Protein AF-A0A2T0ZXS6-F1 (afdb_monomer_lite)

InterPro domains:
  IPR036259 MFS transporter superfamily [G3DSA:1.20.1250.20] (5-132)
  IPR036259 MFS transporter superfamily [SSF103473] (24-134)

Organism: NCBI:txid1629062

pLDDT: mean 88.91, std 12.17, range [46.0, 98.44]

Secondary structure (DSSP, 8-state):
--HHHHHHHHHHHHHHHHHHHHHHHHHHHHHHHHHTT-SSHHHHHHHHHHHHHHHHHHHHHHHHHHHHHHHHTT--HHHHHHHHHHHHHHHHHHHHHHHHHHHHHHHHHHHHHHHHHHHHHHHHHHHHHHHHTTGGGS---

Radius of gyration: 18.36 Å; chains: 1; bounding box: 52×37×51 Å

Sequence (141 aa):
MSEFERAIRMARLVNLALARTDRFGAIIAIIGTTLSFAAPLWIFVIAVTMVVIGFFVVHAAASGAVAKRAHTNAMPVGSASAAYLFSYYLGSSVFGTTAGTAWHAGGWNGVAWMNLALLVVCLSIAILIRIRAREPAQLVP

Foldseek 3Di:
DDPVVVVVVVLVVLVVVLLVQLLVLLVLLLQLLVQCPDPDVVSVVVSVVSNVSSVVSNLVSVLVVQLSVCVVVVHDSVVSSVVVVVVVVVCCVVLVVVLVVLCVVPNSVSNSVSSNVVSVVSNVVSVVVVVVVPPVPPPDD

Structure (mmCIF, N/CA/C/O backbone):
data_AF-A0A2T0ZXS6-F1
#
_entry.id   AF-A0A2T0ZXS6-F1
#
loop_
_atom_site.group_PDB
_atom_site.id
_atom_site.type_symbol
_atom_site.label_atom_id
_atom_site.label_alt_id
_atom_site.label_comp_id
_atom_site.label_asym_id
_atom_site.label_entity_id
_atom_site.label_seq_id
_atom_site.pdbx_PDB_ins_code
_atom_site.Cartn_x
_atom_site.Cartn_y
_atom_site.Cartn_z
_atom_site.occupancy
_atom_site.B_iso_or_equiv
_atom_site.auth_seq_id
_atom_site.auth_comp_id
_atom_site.auth_asym_id
_atom_site.auth_atom_id
_atom_site.pdbx_PDB_model_num
ATOM 1 N N . MET A 1 1 ? 31.628 -14.426 -17.827 1.00 62.97 1 MET A N 1
ATOM 2 C CA . MET A 1 1 ? 30.315 -13.764 -17.692 1.00 62.97 1 MET A CA 1
ATOM 3 C C . MET A 1 1 ? 30.400 -12.426 -18.402 1.00 62.97 1 MET A C 1
ATOM 5 O O . MET A 1 1 ? 31.236 -11.612 -18.014 1.00 62.97 1 MET A O 1
ATOM 9 N N . SER A 1 2 ? 29.644 -12.247 -19.482 1.00 87.94 2 SER A N 1
ATOM 10 C CA . SER A 1 2 ? 29.690 -11.027 -20.301 1.00 87.94 2 SER A CA 1
ATOM 11 C C . SER A 1 2 ? 28.996 -9.857 -19.580 1.00 87.94 2 SER A C 1
ATOM 13 O O . SER A 1 2 ? 28.140 -10.071 -18.719 1.00 87.94 2 SER A O 1
ATOM 15 N N . GLU A 1 3 ? 29.353 -8.607 -19.902 1.00 82.56 3 GLU A N 1
ATOM 16 C CA . GLU A 1 3 ? 28.676 -7.404 -19.363 1.00 82.56 3 GLU A CA 1
ATOM 17 C C . GLU A 1 3 ? 27.150 -7.449 -19.569 1.00 82.56 3 GLU A C 1
ATOM 19 O O . GLU A 1 3 ? 26.370 -7.008 -18.724 1.00 82.56 3 GLU A O 1
ATOM 24 N N . PHE A 1 4 ? 26.716 -8.074 -20.662 1.00 77.06 4 PHE A N 1
ATOM 25 C CA . PHE A 1 4 ? 25.314 -8.282 -21.001 1.00 77.06 4 PHE A CA 1
ATOM 26 C C . PHE A 1 4 ? 24.574 -9.171 -19.981 1.00 77.06 4 PHE A C 1
ATOM 28 O O . PHE A 1 4 ? 23.484 -8.827 -19.519 1.00 77.06 4 PHE A O 1
ATOM 35 N N . GLU A 1 5 ? 25.186 -10.275 -19.544 1.00 79.69 5 GLU A N 1
ATOM 36 C CA . GLU A 1 5 ? 24.616 -11.158 -18.515 1.00 79.69 5 GLU A CA 1
ATOM 37 C C . GLU A 1 5 ? 24.530 -10.462 -17.151 1.00 79.69 5 GLU A C 1
ATOM 39 O O . GLU A 1 5 ? 23.556 -10.648 -16.412 1.00 79.69 5 GLU A O 1
ATOM 44 N N . ARG A 1 6 ? 25.519 -9.613 -16.824 1.00 81.25 6 ARG A N 1
ATOM 45 C CA . ARG A 1 6 ? 25.488 -8.774 -15.616 1.00 81.25 6 ARG A CA 1
ATOM 46 C C . ARG A 1 6 ? 24.307 -7.808 -15.649 1.00 81.25 6 ARG A C 1
ATOM 48 O O . ARG A 1 6 ? 23.567 -7.741 -14.667 1.00 81.25 6 ARG A O 1
ATOM 55 N N . ALA A 1 7 ? 24.091 -7.120 -16.769 1.00 72.62 7 ALA A N 1
ATOM 56 C CA . ALA A 1 7 ? 22.995 -6.167 -16.930 1.00 72.62 7 ALA A CA 1
ATOM 57 C C . ALA A 1 7 ? 21.614 -6.832 -16.768 1.00 72.62 7 ALA A C 1
ATOM 59 O O . ALA A 1 7 ? 20.775 -6.346 -16.003 1.00 72.62 7 ALA A O 1
ATOM 60 N N . ILE A 1 8 ? 21.399 -7.995 -17.394 1.00 75.31 8 ILE A N 1
ATOM 61 C CA . ILE A 1 8 ? 20.149 -8.764 -17.263 1.00 75.31 8 ILE A CA 1
ATOM 62 C C . ILE A 1 8 ? 19.939 -9.236 -15.819 1.00 75.31 8 ILE A C 1
ATOM 64 O O . ILE A 1 8 ? 18.839 -9.112 -15.263 1.00 75.31 8 ILE A O 1
ATOM 68 N N . ARG A 1 9 ? 20.993 -9.749 -15.172 1.00 75.12 9 ARG A N 1
ATOM 69 C CA . ARG A 1 9 ? 20.920 -10.219 -13.783 1.00 75.12 9 ARG A CA 1
ATOM 70 C C . ARG A 1 9 ? 20.573 -9.077 -12.830 1.00 75.12 9 ARG A C 1
ATOM 72 O O . ARG A 1 9 ? 19.695 -9.249 -11.985 1.00 75.12 9 ARG A O 1
ATOM 79 N N . MET A 1 10 ? 21.184 -7.906 -13.002 1.00 74.00 10 MET A N 1
ATOM 80 C CA . MET A 1 10 ? 20.892 -6.717 -12.196 1.00 74.00 10 MET A CA 1
ATOM 81 C C . MET A 1 10 ? 19.462 -6.217 -12.411 1.00 74.00 10 MET A C 1
ATOM 83 O O . MET A 1 10 ? 18.742 -5.977 -11.439 1.00 74.00 10 MET A O 1
ATOM 87 N N . ALA A 1 11 ? 18.989 -6.156 -13.658 1.00 72.38 11 ALA A N 1
ATOM 88 C CA . ALA A 1 11 ? 17.614 -5.765 -13.959 1.00 72.38 11 ALA A CA 1
ATOM 89 C C . ALA A 1 11 ? 16.586 -6.676 -13.259 1.00 72.38 11 ALA A C 1
ATOM 91 O O . ALA A 1 11 ? 15.607 -6.179 -12.678 1.00 72.38 11 ALA A O 1
ATOM 92 N N . ARG A 1 12 ? 16.844 -7.994 -13.248 1.00 72.25 12 ARG A N 1
ATOM 93 C CA . ARG A 1 12 ? 16.022 -9.010 -12.573 1.00 72.25 12 ARG A CA 1
ATOM 94 C C . ARG A 1 12 ? 16.076 -8.892 -11.050 1.00 72.25 12 ARG A C 1
ATOM 96 O O . ARG A 1 12 ? 15.024 -8.945 -10.413 1.00 72.25 12 ARG A O 1
ATOM 103 N N . LEU A 1 13 ? 17.262 -8.702 -10.469 1.00 73.94 13 LEU A N 1
ATOM 104 C CA . LEU A 1 13 ? 17.437 -8.525 -9.022 1.00 73.94 13 LEU A CA 1
ATOM 105 C C . LEU A 1 13 ? 16.695 -7.288 -8.516 1.00 73.94 13 LEU A C 1
ATOM 107 O O . LEU A 1 13 ? 15.954 -7.374 -7.541 1.00 73.94 13 LEU A O 1
ATOM 111 N N . VAL A 1 14 ? 16.802 -6.169 -9.231 1.00 72.62 14 VAL A N 1
ATOM 112 C CA . VAL A 1 14 ? 16.091 -4.937 -8.875 1.00 72.62 14 VAL A CA 1
ATOM 113 C C . VAL A 1 14 ? 14.571 -5.118 -8.999 1.00 72.62 14 VAL A C 1
ATOM 115 O O . VAL A 1 14 ? 13.833 -4.656 -8.137 1.00 72.62 14 VAL A O 1
ATOM 118 N N . ASN A 1 15 ? 14.069 -5.826 -10.021 1.00 73.75 15 ASN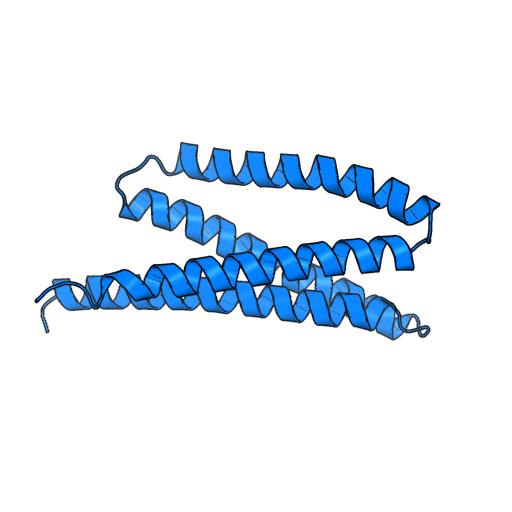 A N 1
ATOM 119 C CA . ASN A 1 15 ? 12.627 -6.117 -10.130 1.00 73.75 15 ASN A CA 1
ATOM 120 C C . ASN A 1 15 ? 12.121 -7.010 -8.989 1.00 73.75 15 ASN A C 1
ATOM 122 O O . ASN A 1 15 ? 11.025 -6.798 -8.476 1.00 73.75 15 ASN A O 1
ATOM 126 N N . LEU A 1 16 ? 12.921 -7.992 -8.575 1.00 70.50 16 LEU A N 1
ATOM 127 C CA . LEU A 1 16 ? 12.600 -8.849 -7.436 1.00 70.50 16 LEU A CA 1
ATOM 128 C C . LEU A 1 16 ? 12.647 -8.092 -6.106 1.00 70.50 16 LEU A C 1
ATOM 130 O O . LEU A 1 16 ? 11.831 -8.387 -5.238 1.00 70.50 16 LEU A O 1
ATOM 134 N N . ALA A 1 17 ? 13.566 -7.135 -5.958 1.00 68.94 17 ALA A N 1
ATOM 135 C CA . ALA A 1 17 ? 13.654 -6.276 -4.785 1.00 68.94 17 ALA A CA 1
ATOM 136 C C . ALA A 1 17 ? 12.417 -5.376 -4.668 1.00 68.94 17 ALA A C 1
ATOM 138 O O . ALA A 1 17 ? 11.742 -5.419 -3.645 1.00 68.94 17 ALA A O 1
ATOM 139 N N . LEU A 1 18 ? 12.044 -4.665 -5.741 1.00 76.19 18 LEU A N 1
ATOM 140 C CA . LEU A 1 18 ? 10.837 -3.825 -5.773 1.00 76.19 18 LEU A CA 1
ATOM 141 C C . LEU A 1 18 ? 9.572 -4.627 -5.432 1.00 76.19 18 LEU A C 1
ATOM 143 O O . LEU A 1 18 ? 8.772 -4.197 -4.607 1.00 76.19 18 LEU A O 1
ATOM 147 N N . ALA A 1 19 ? 9.448 -5.831 -6.000 1.00 75.38 19 ALA A N 1
ATOM 148 C CA . ALA A 1 19 ? 8.337 -6.748 -5.743 1.00 75.38 19 ALA A CA 1
ATOM 149 C C . ALA A 1 19 ? 8.444 -7.529 -4.417 1.00 75.38 19 ALA A C 1
ATOM 151 O O . ALA A 1 19 ? 7.630 -8.419 -4.169 1.00 75.38 19 ALA A O 1
ATOM 152 N N . ARG A 1 20 ? 9.482 -7.323 -3.605 1.00 76.75 20 ARG A N 1
ATOM 153 C CA . ARG A 1 20 ? 9.555 -7.828 -2.224 1.00 76.75 20 ARG A CA 1
ATOM 154 C C . ARG A 1 20 ? 9.213 -6.702 -1.249 1.00 76.75 20 ARG A C 1
ATOM 156 O O . ARG A 1 20 ? 8.532 -6.954 -0.259 1.00 76.75 20 ARG A O 1
ATOM 163 N N . THR A 1 21 ? 9.670 -5.491 -1.551 1.00 82.12 21 THR A N 1
ATOM 164 C CA . THR A 1 21 ? 9.426 -4.277 -0.770 1.00 82.12 21 THR A CA 1
ATOM 165 C C . THR A 1 21 ? 7.944 -3.900 -0.739 1.00 82.12 21 THR A C 1
ATOM 167 O O . THR A 1 21 ? 7.433 -3.591 0.332 1.00 82.12 21 THR A O 1
ATOM 170 N N . ASP A 1 22 ? 7.232 -4.010 -1.864 1.00 85.62 22 ASP A N 1
ATOM 171 C CA . ASP A 1 22 ? 5.778 -3.789 -1.941 1.00 85.62 22 ASP A CA 1
ATOM 172 C C . ASP A 1 22 ? 4.990 -4.675 -0.954 1.00 85.62 22 ASP A C 1
ATOM 174 O O . ASP A 1 22 ? 4.187 -4.196 -0.159 1.00 85.62 22 ASP A O 1
ATOM 178 N N . ARG A 1 23 ? 5.262 -5.978 -0.924 1.00 90.12 23 ARG A N 1
ATOM 179 C CA . ARG A 1 23 ? 4.568 -6.928 -0.053 1.00 90.12 23 ARG A CA 1
ATOM 180 C C . ARG A 1 23 ? 4.930 -6.726 1.399 1.00 90.12 23 ARG A C 1
ATOM 182 O O . ARG A 1 23 ? 4.069 -6.857 2.259 1.00 90.12 23 ARG A O 1
ATOM 189 N N . PHE A 1 24 ? 6.186 -6.395 1.667 1.00 93.31 24 PHE A N 1
ATOM 190 C CA . PHE A 1 24 ? 6.627 -6.081 3.014 1.00 93.31 24 PHE A CA 1
ATOM 191 C C . PHE A 1 24 ? 5.910 -4.840 3.561 1.00 93.31 24 PHE A C 1
ATOM 193 O O . PHE A 1 24 ? 5.354 -4.896 4.654 1.00 93.31 24 PHE A O 1
ATOM 200 N N . GLY A 1 25 ? 5.833 -3.763 2.772 1.00 95.00 25 GLY A N 1
ATOM 201 C CA . GLY A 1 25 ? 5.077 -2.564 3.136 1.00 95.00 25 GLY A CA 1
ATOM 202 C C . GLY A 1 25 ? 3.589 -2.850 3.352 1.00 95.00 25 GLY A C 1
ATOM 203 O O . GLY A 1 25 ? 3.028 -2.434 4.364 1.00 95.00 25 GLY A O 1
ATOM 204 N N . ALA A 1 26 ? 2.966 -3.636 2.467 1.00 95.50 26 ALA A N 1
ATOM 205 C CA . ALA A 1 26 ? 1.566 -4.034 2.612 1.00 95.50 26 ALA A CA 1
ATOM 206 C C . ALA A 1 26 ? 1.320 -4.854 3.890 1.00 95.50 26 ALA A C 1
ATOM 208 O O . ALA A 1 26 ? 0.362 -4.590 4.607 1.00 95.50 26 ALA A O 1
ATOM 209 N N . ILE A 1 27 ? 2.200 -5.806 4.223 1.00 96.50 27 ILE A N 1
ATOM 210 C CA . ILE A 1 27 ? 2.094 -6.608 5.453 1.00 96.50 27 ILE A CA 1
ATOM 211 C C . ILE A 1 27 ? 2.234 -5.724 6.696 1.00 96.50 27 ILE A C 1
ATOM 213 O O . ILE A 1 27 ? 1.438 -5.864 7.621 1.00 96.50 27 ILE A O 1
ATOM 217 N N . ILE A 1 28 ? 3.191 -4.787 6.717 1.00 97.56 28 ILE A N 1
ATOM 218 C CA . ILE A 1 28 ? 3.328 -3.829 7.824 1.00 97.56 28 ILE A CA 1
ATOM 219 C C . ILE A 1 28 ? 2.042 -3.014 7.985 1.00 97.56 28 ILE A C 1
ATOM 221 O O . ILE A 1 28 ? 1.548 -2.877 9.103 1.00 97.56 28 ILE A O 1
ATOM 225 N N . ALA A 1 29 ? 1.475 -2.513 6.884 1.00 97.88 29 ALA A N 1
ATOM 226 C CA . ALA A 1 29 ? 0.235 -1.749 6.925 1.00 97.88 29 ALA A CA 1
ATOM 227 C C . ALA A 1 29 ? -0.964 -2.595 7.385 1.00 97.88 29 ALA A C 1
ATOM 229 O O . ALA A 1 29 ? -1.805 -2.098 8.131 1.00 97.88 29 ALA A O 1
ATOM 230 N N . ILE A 1 30 ? -1.033 -3.875 7.004 1.00 98.12 30 ILE A N 1
ATOM 231 C CA . ILE A 1 30 ? -2.069 -4.805 7.478 1.00 98.12 30 ILE A CA 1
ATOM 232 C C . ILE A 1 30 ? -1.934 -5.014 8.986 1.00 98.12 30 ILE A C 1
ATOM 234 O O . ILE A 1 30 ? -2.916 -4.854 9.704 1.00 98.12 30 ILE A O 1
ATOM 238 N N . ILE A 1 31 ? -0.726 -5.306 9.482 1.00 98.12 31 ILE A N 1
ATOM 239 C CA . ILE A 1 31 ? -0.478 -5.481 10.920 1.00 98.12 31 ILE A CA 1
ATOM 240 C C . ILE A 1 31 ? -0.835 -4.198 11.677 1.00 98.12 31 ILE A C 1
ATOM 242 O O . ILE A 1 31 ? -1.553 -4.264 12.670 1.00 98.12 31 ILE A O 1
ATOM 246 N N . GLY A 1 32 ? -0.395 -3.037 11.184 1.00 98.00 32 GLY A N 1
ATOM 247 C CA . GLY A 1 32 ? -0.741 -1.740 11.758 1.00 98.00 32 GLY A CA 1
ATOM 248 C C . GLY A 1 32 ? -2.252 -1.522 11.809 1.00 98.00 32 GLY A C 1
ATOM 249 O O . GLY A 1 32 ? -2.792 -1.183 12.854 1.00 98.00 32 GLY A O 1
ATOM 250 N N . THR A 1 33 ? -2.971 -1.806 10.723 1.00 98.06 33 THR A N 1
ATOM 251 C CA . THR A 1 33 ? -4.431 -1.636 10.695 1.00 98.06 33 THR A CA 1
ATOM 252 C C . THR A 1 33 ? -5.130 -2.592 11.661 1.00 98.06 33 THR A C 1
ATOM 254 O O . THR A 1 33 ? -6.025 -2.170 12.386 1.00 98.06 33 THR A O 1
ATOM 257 N N . THR A 1 34 ? -4.689 -3.847 11.760 1.00 97.81 34 THR A N 1
ATOM 258 C CA . THR A 1 34 ? -5.231 -4.810 12.731 1.00 97.81 34 THR A CA 1
ATOM 259 C C . THR A 1 34 ? -4.960 -4.382 14.175 1.00 97.81 34 THR A C 1
ATOM 261 O O . THR A 1 34 ? -5.838 -4.484 15.028 1.00 97.81 34 THR A O 1
ATOM 264 N N . LEU A 1 35 ? -3.770 -3.850 14.468 1.00 97.44 35 LEU A N 1
ATOM 265 C CA . LEU A 1 35 ? -3.444 -3.330 15.799 1.00 97.44 35 LEU A CA 1
ATOM 266 C C . LEU A 1 35 ? -4.268 -2.089 16.164 1.00 97.44 35 LEU A C 1
ATOM 268 O O . LEU A 1 35 ? -4.475 -1.833 17.346 1.00 97.44 35 LEU A O 1
ATOM 272 N N . SER A 1 36 ? -4.779 -1.345 15.179 1.00 97.19 36 SER A N 1
ATOM 273 C CA . SER A 1 36 ? -5.601 -0.153 15.430 1.00 97.19 36 SER A CA 1
ATOM 274 C C . SER A 1 36 ? -6.954 -0.458 16.088 1.00 97.19 36 SER A C 1
ATOM 276 O O . SER A 1 36 ? -7.591 0.456 16.601 1.00 97.19 36 SER A O 1
ATOM 278 N N . PHE A 1 37 ? -7.379 -1.727 16.122 1.00 96.38 37 PHE A N 1
ATOM 279 C CA . PHE A 1 37 ? -8.553 -2.170 16.882 1.00 96.38 37 PHE A CA 1
ATOM 280 C C . PHE A 1 37 ? -8.288 -2.314 18.388 1.00 96.38 37 PHE A C 1
ATOM 282 O O . PHE A 1 37 ? -9.223 -2.527 19.161 1.00 96.38 37 PHE A O 1
ATOM 289 N N . ALA A 1 38 ? -7.030 -2.243 18.827 1.00 94.00 38 ALA A N 1
ATOM 290 C CA . ALA A 1 38 ? -6.692 -2.351 20.236 1.00 94.00 38 ALA A CA 1
ATOM 291 C C . ALA A 1 38 ? -7.178 -1.117 21.018 1.00 94.00 38 ALA A C 1
ATOM 293 O O . ALA A 1 38 ? -6.996 0.019 20.588 1.00 94.00 38 ALA A O 1
ATOM 294 N N . ALA A 1 39 ? -7.745 -1.341 22.205 1.00 88.31 39 ALA A N 1
ATOM 295 C CA . ALA A 1 39 ? -8.232 -0.269 23.076 1.00 88.31 39 ALA A CA 1
ATOM 296 C C . ALA A 1 39 ? -7.136 0.676 23.626 1.00 88.31 39 ALA A C 1
ATOM 298 O O . ALA A 1 39 ? -7.408 1.869 23.769 1.00 88.31 39 ALA A O 1
ATOM 299 N N . PRO A 1 40 ? -5.910 0.214 23.965 1.00 95.94 40 PRO A N 1
ATOM 300 C CA . PRO A 1 40 ? -4.894 1.104 24.517 1.00 95.94 40 PRO A CA 1
ATOM 301 C C . PRO A 1 40 ? -4.388 2.125 23.488 1.00 95.94 40 PRO A C 1
ATOM 303 O O . PRO A 1 40 ? -3.860 1.756 22.439 1.00 95.94 40 PRO A O 1
ATOM 306 N N . LEU A 1 41 ? -4.456 3.415 23.834 1.00 95.31 41 LEU A N 1
ATOM 307 C CA . LEU A 1 41 ? -4.074 4.524 22.947 1.00 95.31 41 LEU A CA 1
ATOM 308 C C . LEU A 1 41 ? -2.630 4.421 22.426 1.00 95.31 41 LEU A C 1
ATOM 310 O O . LEU A 1 41 ? -2.356 4.749 21.276 1.00 95.31 41 LEU A O 1
ATOM 314 N N . TRP A 1 42 ? -1.696 3.936 23.245 1.00 96.94 42 TRP A N 1
ATOM 315 C CA . TRP A 1 42 ? -0.301 3.777 22.825 1.00 96.94 42 TRP A CA 1
ATOM 316 C C . TRP A 1 42 ? -0.144 2.725 21.713 1.00 96.94 42 TRP A C 1
ATOM 318 O O . TRP A 1 42 ? 0.649 2.930 20.794 1.00 96.94 42 TRP A O 1
ATOM 328 N N . ILE A 1 43 ? -0.941 1.646 21.737 1.00 96.88 43 ILE A N 1
ATOM 329 C CA . ILE A 1 43 ? -0.971 0.648 20.655 1.00 96.88 43 ILE A CA 1
ATOM 330 C C . ILE A 1 43 ? -1.555 1.280 19.395 1.00 96.88 43 ILE A C 1
ATOM 332 O O . ILE A 1 43 ? -1.010 1.077 18.315 1.00 96.88 43 ILE A O 1
ATOM 336 N N . PHE A 1 44 ? -2.605 2.092 19.527 1.00 96.25 44 PHE A N 1
ATOM 337 C CA . PHE A 1 44 ? -3.208 2.806 18.403 1.00 96.25 44 PHE A CA 1
ATOM 338 C C . PHE A 1 44 ? -2.212 3.745 17.695 1.00 96.25 44 PHE A C 1
ATOM 340 O O . PHE A 1 44 ? -2.137 3.773 16.468 1.00 96.25 44 PHE A O 1
ATOM 347 N N . VAL A 1 45 ? -1.396 4.484 18.450 1.00 97.69 45 VAL A N 1
ATOM 348 C CA . VAL A 1 45 ? -0.367 5.370 17.874 1.00 97.69 45 VAL A CA 1
ATOM 349 C C . VAL A 1 45 ? 0.688 4.569 17.106 1.00 97.69 45 VAL A C 1
ATOM 351 O O . VAL A 1 45 ? 1.043 4.926 15.978 1.00 97.69 45 VAL A O 1
ATOM 354 N N . ILE A 1 46 ? 1.162 3.458 17.677 1.00 98.19 46 ILE A N 1
ATOM 355 C CA . ILE A 1 46 ? 2.092 2.544 16.994 1.00 98.19 46 ILE A CA 1
ATOM 356 C C . ILE A 1 46 ? 1.439 1.971 15.730 1.00 98.19 46 ILE A C 1
ATOM 358 O O . ILE A 1 46 ? 2.050 1.971 14.663 1.00 98.19 46 ILE A O 1
ATOM 362 N N . ALA A 1 47 ? 0.183 1.544 15.830 1.00 97.81 47 ALA A N 1
ATOM 363 C CA . ALA A 1 47 ? -0.607 0.990 14.741 1.00 97.81 47 ALA A CA 1
ATOM 364 C C . ALA A 1 47 ? -0.703 1.948 13.545 1.00 97.81 47 ALA A C 1
ATOM 366 O O . ALA A 1 47 ? -0.323 1.583 12.432 1.00 97.81 47 ALA A O 1
ATOM 367 N N . VAL A 1 48 ? -1.134 3.194 13.767 1.00 96.94 48 VAL A N 1
ATOM 368 C CA . VAL A 1 48 ? -1.221 4.215 12.708 1.00 96.94 48 VAL A CA 1
ATOM 369 C C . VAL A 1 48 ? 0.162 4.525 12.125 1.00 96.94 48 VAL A C 1
ATOM 371 O O . VAL A 1 48 ? 0.302 4.648 10.909 1.00 96.94 48 VAL A O 1
ATOM 374 N N . THR A 1 49 ? 1.207 4.563 12.957 1.00 98.25 49 THR A N 1
ATOM 375 C CA . THR A 1 49 ? 2.592 4.758 12.494 1.00 98.25 49 THR A CA 1
ATOM 376 C C . THR A 1 49 ? 3.030 3.639 11.547 1.00 98.25 49 THR A C 1
ATOM 378 O O . THR A 1 49 ? 3.598 3.905 10.487 1.00 98.25 49 THR A O 1
ATOM 381 N N . MET A 1 50 ? 2.715 2.383 11.873 1.00 98.44 50 MET A N 1
ATOM 382 C CA . MET A 1 50 ? 2.974 1.238 10.997 1.00 98.44 50 MET A CA 1
ATOM 383 C C . MET A 1 50 ? 2.209 1.348 9.674 1.00 98.44 50 MET A C 1
ATOM 385 O O . MET A 1 50 ? 2.793 1.094 8.623 1.00 98.44 50 MET A O 1
ATOM 389 N N . VAL A 1 51 ? 0.940 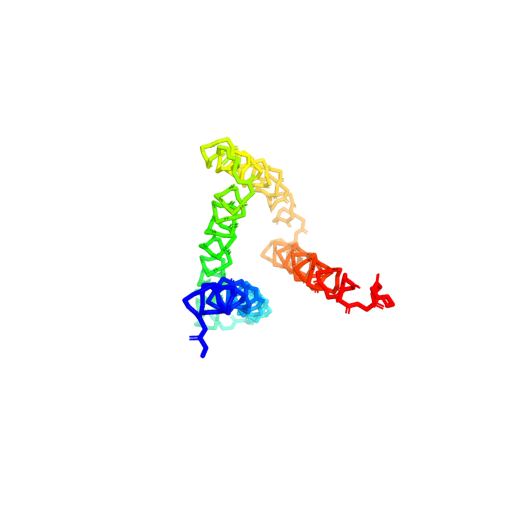1.772 9.695 1.00 98.00 51 VAL A N 1
ATOM 390 C CA . VAL A 1 51 ? 0.160 2.007 8.465 1.00 98.00 51 VAL A CA 1
ATOM 391 C C . VAL A 1 51 ? 0.846 3.036 7.567 1.00 98.00 51 VAL A C 1
ATOM 393 O O . VAL A 1 51 ? 1.023 2.777 6.377 1.00 98.00 51 VAL A O 1
ATOM 396 N N . VAL A 1 52 ? 1.296 4.159 8.132 1.00 97.88 52 VAL A N 1
ATOM 397 C CA . VAL A 1 52 ? 2.002 5.213 7.387 1.00 97.88 52 VAL A CA 1
ATOM 398 C C . VAL A 1 52 ? 3.311 4.691 6.791 1.00 97.88 52 VAL A C 1
ATOM 400 O O . VAL A 1 52 ? 3.553 4.866 5.597 1.00 97.88 52 VAL A O 1
ATOM 403 N N . ILE A 1 53 ? 4.134 3.996 7.585 1.00 97.88 53 ILE A N 1
ATOM 404 C CA . ILE A 1 53 ? 5.385 3.386 7.106 1.00 97.88 53 ILE A CA 1
ATOM 405 C C . ILE A 1 53 ? 5.099 2.420 5.954 1.00 97.88 53 ILE A C 1
ATOM 407 O O . ILE A 1 53 ? 5.716 2.517 4.893 1.00 97.88 53 ILE A O 1
ATOM 411 N N . GLY A 1 54 ? 4.144 1.507 6.140 1.00 96.94 54 GLY A N 1
ATOM 412 C CA . GLY A 1 54 ? 3.768 0.528 5.128 1.00 96.94 54 GLY A CA 1
ATOM 413 C C . GLY A 1 54 ? 3.291 1.186 3.833 1.00 96.94 54 GLY A C 1
ATOM 414 O O . GLY A 1 54 ? 3.758 0.819 2.754 1.00 96.94 54 GLY A O 1
ATOM 415 N N . PHE A 1 55 ? 2.443 2.213 3.934 1.00 95.94 55 PHE A N 1
ATOM 416 C CA . PHE A 1 55 ? 1.976 2.995 2.791 1.00 95.94 55 PHE A CA 1
ATOM 417 C C . PHE A 1 55 ? 3.134 3.633 2.016 1.00 95.94 55 PHE A C 1
ATOM 419 O O . PHE A 1 55 ? 3.221 3.444 0.804 1.00 95.94 55 PHE A O 1
ATOM 426 N N . PHE A 1 56 ? 4.054 4.335 2.686 1.00 96.00 56 PHE A N 1
ATOM 427 C CA . PHE A 1 56 ? 5.177 4.989 2.005 1.00 96.00 56 PHE A CA 1
ATOM 428 C C . PHE A 1 56 ? 6.141 3.987 1.364 1.00 96.00 56 PHE A C 1
ATOM 430 O O . PHE A 1 56 ? 6.637 4.236 0.265 1.00 96.00 56 PHE A O 1
ATOM 437 N N . VAL A 1 57 ? 6.357 2.829 1.996 1.00 95.62 57 VAL A N 1
ATOM 438 C CA . VAL A 1 57 ? 7.148 1.731 1.421 1.00 95.62 57 VAL A CA 1
ATOM 439 C C . VAL A 1 57 ? 6.511 1.222 0.122 1.00 95.62 57 VAL A C 1
ATOM 441 O O . VAL A 1 57 ? 7.201 1.105 -0.894 1.00 95.62 57 VAL A O 1
ATOM 444 N N . VAL A 1 58 ? 5.198 0.962 0.121 1.00 94.38 58 VAL A N 1
ATOM 445 C CA . VAL A 1 58 ? 4.468 0.527 -1.084 1.00 94.38 58 VAL A CA 1
ATOM 446 C C . VAL A 1 58 ? 4.451 1.623 -2.147 1.00 94.38 58 VAL A C 1
ATOM 448 O O . VAL A 1 58 ? 4.711 1.344 -3.316 1.00 94.38 58 VAL A O 1
ATOM 451 N N . HIS A 1 59 ? 4.181 2.868 -1.757 1.00 94.06 59 HIS A N 1
ATOM 452 C CA . HIS A 1 59 ? 4.095 4.020 -2.651 1.00 94.06 59 HIS A CA 1
ATOM 453 C C . HIS A 1 59 ? 5.420 4.262 -3.383 1.00 94.06 59 HIS A C 1
ATOM 455 O O . HIS A 1 59 ? 5.446 4.326 -4.614 1.00 94.06 59 HIS A O 1
ATOM 461 N N . ALA A 1 60 ? 6.534 4.306 -2.648 1.00 92.75 60 ALA A N 1
ATOM 462 C CA . ALA A 1 60 ? 7.863 4.472 -3.227 1.00 92.75 60 ALA A CA 1
ATOM 463 C C . ALA A 1 60 ? 8.223 3.312 -4.171 1.00 92.75 60 ALA A C 1
ATOM 465 O O . ALA A 1 60 ? 8.712 3.544 -5.280 1.00 92.75 60 ALA A O 1
ATOM 466 N N . ALA A 1 61 ? 7.934 2.066 -3.773 1.00 92.25 61 ALA A N 1
ATOM 467 C CA . ALA A 1 61 ? 8.184 0.894 -4.608 1.00 92.25 61 ALA A CA 1
ATOM 468 C C . ALA A 1 61 ? 7.346 0.908 -5.898 1.00 92.25 61 ALA A C 1
ATOM 470 O O . ALA A 1 61 ? 7.875 0.623 -6.973 1.00 92.25 61 ALA A O 1
ATOM 471 N N . ALA A 1 62 ? 6.062 1.268 -5.814 1.00 91.12 62 ALA A N 1
ATOM 472 C CA . ALA A 1 62 ? 5.158 1.341 -6.958 1.00 91.12 62 ALA A CA 1
ATOM 473 C C . ALA A 1 62 ? 5.557 2.459 -7.932 1.00 91.12 62 ALA A C 1
ATOM 475 O O . ALA A 1 62 ? 5.690 2.204 -9.129 1.00 91.12 62 ALA A O 1
ATOM 476 N N . SER A 1 63 ? 5.820 3.663 -7.416 1.00 91.31 63 SER A N 1
ATOM 477 C CA . SER A 1 63 ? 6.281 4.810 -8.207 1.00 91.31 63 SER A CA 1
ATOM 478 C C .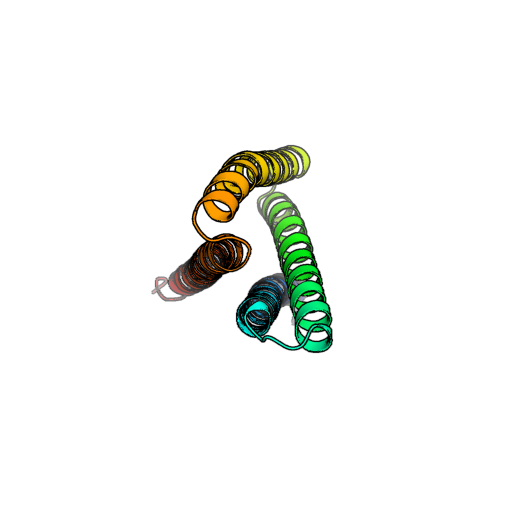 SER A 1 63 ? 7.587 4.488 -8.949 1.00 91.31 63 SER A C 1
ATOM 480 O O . SER A 1 63 ? 7.676 4.629 -10.173 1.00 91.31 63 SER A O 1
ATOM 482 N N . GLY A 1 64 ? 8.569 3.914 -8.241 1.00 90.75 64 GLY A N 1
ATOM 483 C CA . GLY A 1 64 ? 9.827 3.471 -8.844 1.00 90.75 64 GLY A CA 1
ATOM 484 C C . GLY A 1 64 ? 9.646 2.349 -9.873 1.00 90.75 64 GLY A C 1
ATOM 485 O O . GLY A 1 64 ? 10.297 2.352 -10.920 1.00 90.75 64 GLY A O 1
ATOM 486 N N . ALA A 1 65 ? 8.738 1.399 -9.624 1.00 90.19 65 ALA A N 1
ATOM 487 C CA . ALA A 1 65 ? 8.459 0.305 -10.551 1.00 90.19 65 ALA A CA 1
ATOM 488 C C . ALA A 1 65 ? 7.819 0.788 -11.861 1.00 90.19 65 ALA A C 1
ATOM 490 O O . ALA A 1 65 ? 8.173 0.268 -12.921 1.00 90.19 65 ALA A O 1
ATOM 491 N N . VAL A 1 66 ? 6.914 1.771 -11.813 1.00 91.44 66 VAL A N 1
ATOM 492 C CA . VAL A 1 66 ? 6.283 2.349 -13.012 1.00 91.44 66 VAL A CA 1
ATOM 493 C C . VAL A 1 66 ? 7.322 3.057 -13.880 1.00 91.44 66 VAL A C 1
ATOM 495 O O . VAL A 1 66 ? 7.441 2.737 -15.065 1.00 91.44 66 VAL A O 1
ATOM 498 N N . ALA A 1 67 ? 8.133 3.937 -13.286 1.00 89.38 67 ALA A N 1
ATOM 499 C CA . ALA A 1 67 ? 9.184 4.654 -14.005 1.00 89.38 67 ALA A CA 1
ATOM 500 C C . ALA A 1 67 ? 10.210 3.693 -14.629 1.00 89.38 67 ALA A C 1
ATOM 502 O O . ALA A 1 67 ? 10.562 3.816 -15.805 1.00 89.38 67 ALA A O 1
ATOM 503 N N . LYS A 1 68 ? 10.634 2.673 -13.871 1.00 86.94 68 LYS A N 1
ATOM 504 C CA . LYS A 1 68 ? 11.558 1.648 -14.363 1.00 86.94 68 LYS A CA 1
ATOM 505 C C . LYS A 1 68 ? 10.972 0.856 -15.531 1.00 86.94 68 LYS A C 1
ATOM 507 O O . LYS A 1 68 ? 11.664 0.655 -16.524 1.00 86.94 68 LYS A O 1
ATOM 512 N N . ARG A 1 69 ? 9.721 0.390 -15.428 1.00 86.50 69 ARG A N 1
ATOM 513 C CA . ARG A 1 69 ? 9.062 -0.382 -16.499 1.00 86.50 69 ARG A CA 1
ATOM 514 C C . ARG A 1 69 ? 8.942 0.432 -17.782 1.00 86.50 69 ARG A C 1
ATOM 516 O O . ARG A 1 69 ? 9.202 -0.113 -18.849 1.00 86.50 69 ARG A O 1
ATOM 523 N N . ALA A 1 70 ? 8.604 1.717 -17.677 1.00 89.81 70 ALA A N 1
ATOM 524 C CA . ALA A 1 70 ? 8.571 2.609 -18.829 1.00 89.81 70 ALA A CA 1
ATOM 525 C C . ALA A 1 70 ? 9.954 2.715 -19.486 1.00 89.81 70 ALA A C 1
ATOM 527 O O . ALA A 1 70 ? 10.086 2.462 -20.680 1.00 89.81 70 ALA A O 1
ATOM 528 N N . HIS A 1 71 ? 10.997 2.959 -18.687 1.00 88.75 71 HIS A N 1
ATOM 529 C CA . HIS A 1 71 ? 12.369 3.043 -19.184 1.00 88.75 71 HIS A CA 1
ATOM 530 C C . HIS A 1 71 ? 12.853 1.731 -19.831 1.00 88.75 71 HIS A C 1
ATOM 532 O O . HIS A 1 71 ? 13.477 1.755 -20.887 1.00 88.75 71 HIS A O 1
ATOM 538 N N . THR A 1 72 ? 12.574 0.568 -19.228 1.00 85.94 72 THR A N 1
ATOM 539 C CA . THR A 1 72 ? 12.968 -0.742 -19.785 1.00 85.94 72 THR A CA 1
ATOM 540 C C . THR A 1 72 ? 12.257 -1.063 -21.104 1.00 85.94 72 THR A C 1
ATOM 542 O O . THR A 1 72 ? 12.853 -1.711 -21.956 1.00 85.94 72 THR A O 1
ATOM 545 N N . ASN A 1 73 ? 11.022 -0.593 -21.296 1.00 85.62 73 ASN A N 1
ATOM 546 C CA . ASN A 1 73 ? 10.239 -0.827 -22.515 1.00 85.62 73 ASN A CA 1
ATOM 547 C C . ASN A 1 73 ? 10.365 0.304 -23.553 1.00 85.62 73 ASN A C 1
ATOM 549 O O . ASN A 1 73 ? 9.533 0.383 -24.454 1.00 85.62 73 ASN A O 1
ATOM 553 N N . ALA A 1 74 ? 11.355 1.197 -23.415 1.00 89.12 74 ALA A N 1
ATOM 554 C CA . ALA A 1 74 ? 11.542 2.371 -24.276 1.00 89.12 74 ALA A CA 1
ATOM 555 C C . ALA A 1 74 ? 10.284 3.264 -24.404 1.00 89.12 74 ALA A C 1
ATOM 557 O O . ALA A 1 74 ? 10.047 3.892 -25.434 1.00 89.12 74 ALA A O 1
ATOM 558 N N . MET A 1 75 ? 9.470 3.329 -23.346 1.00 88.81 75 MET A N 1
ATOM 559 C CA . MET A 1 75 ? 8.287 4.186 -23.253 1.00 88.81 75 MET A CA 1
ATOM 560 C C . MET A 1 75 ? 8.617 5.503 -22.530 1.00 88.81 75 MET A C 1
ATOM 562 O O . MET A 1 75 ? 9.511 5.529 -21.676 1.00 88.81 75 MET A O 1
ATOM 566 N N . PRO A 1 76 ? 7.874 6.598 -22.783 1.00 93.12 76 PRO A N 1
ATOM 567 C CA . PRO A 1 76 ? 8.083 7.855 -22.072 1.00 93.12 76 PRO A CA 1
ATOM 568 C C . PRO A 1 76 ? 7.817 7.707 -20.565 1.00 93.12 76 PRO A C 1
ATOM 570 O O . PRO A 1 76 ? 6.709 7.391 -20.130 1.00 93.12 76 PRO A O 1
ATOM 573 N N . VAL A 1 77 ? 8.835 7.976 -19.741 1.00 92.62 77 VAL A N 1
ATOM 574 C CA . VAL A 1 77 ? 8.731 7.884 -18.272 1.00 92.62 77 VAL A CA 1
ATOM 575 C C . VAL A 1 77 ? 7.706 8.884 -17.726 1.00 92.62 77 VAL A C 1
ATOM 577 O O . VAL A 1 77 ? 6.948 8.551 -16.820 1.00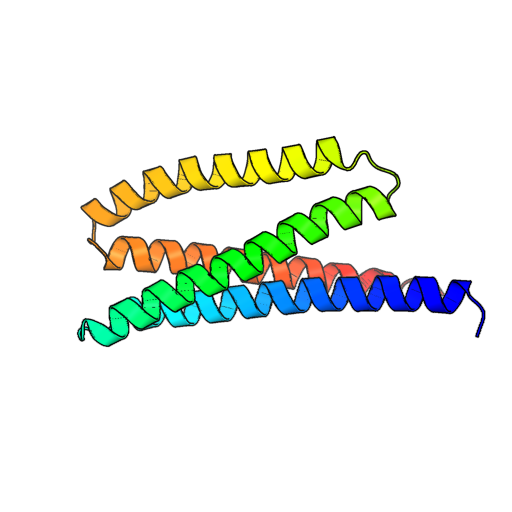 92.62 77 VAL A O 1
ATOM 580 N N . GLY A 1 78 ? 7.630 10.085 -18.315 1.00 93.31 78 GLY A N 1
ATOM 581 C CA . GLY A 1 78 ? 6.699 11.135 -17.895 1.00 93.31 78 GLY A CA 1
ATOM 582 C C . GLY A 1 78 ? 5.227 10.725 -17.995 1.00 93.31 78 GLY A C 1
ATOM 583 O O . GLY A 1 78 ? 4.482 10.911 -17.035 1.00 93.31 78 GLY A O 1
ATOM 584 N N . SER A 1 79 ? 4.807 10.103 -19.104 1.00 92.88 79 SER A N 1
ATOM 585 C CA . SER A 1 79 ? 3.419 9.647 -19.271 1.00 92.88 79 SER A CA 1
ATOM 586 C C . SER A 1 79 ? 3.075 8.492 -18.330 1.00 92.88 79 SER A C 1
ATOM 588 O O . SER A 1 79 ? 1.970 8.442 -17.796 1.00 92.88 79 SER A O 1
ATOM 590 N N . ALA A 1 80 ? 4.025 7.588 -18.071 1.00 92.44 80 ALA A N 1
ATOM 591 C CA . ALA A 1 80 ? 3.834 6.495 -17.122 1.00 92.44 80 ALA A CA 1
ATOM 592 C C . ALA A 1 80 ? 3.696 7.008 -15.676 1.00 92.44 80 ALA A C 1
ATOM 594 O O . ALA A 1 80 ? 2.773 6.613 -14.963 1.00 92.44 80 ALA A O 1
ATOM 595 N N . SER A 1 81 ? 4.561 7.937 -15.258 1.00 93.81 81 SER A N 1
ATOM 596 C CA . SER A 1 81 ? 4.468 8.591 -13.948 1.00 93.81 81 SER A CA 1
ATOM 597 C C . SER A 1 81 ? 3.178 9.401 -13.797 1.00 93.81 81 SER A C 1
ATOM 599 O O . SER A 1 81 ? 2.552 9.357 -12.740 1.00 93.81 81 SER A O 1
ATOM 601 N N . ALA A 1 82 ? 2.732 10.090 -14.853 1.00 95.06 82 ALA A N 1
ATOM 602 C CA . ALA A 1 82 ? 1.458 10.807 -14.850 1.00 95.06 82 ALA A CA 1
ATOM 603 C C . ALA A 1 82 ? 0.268 9.850 -14.678 1.00 95.06 82 ALA A C 1
ATOM 605 O O . ALA A 1 82 ? -0.617 10.126 -13.875 1.00 95.06 82 ALA A O 1
ATOM 606 N N . ALA A 1 83 ? 0.271 8.696 -15.355 1.00 94.25 83 ALA A N 1
ATOM 607 C CA . ALA A 1 83 ? -0.761 7.672 -15.186 1.00 94.25 83 ALA A CA 1
ATOM 608 C C . ALA A 1 83 ? -0.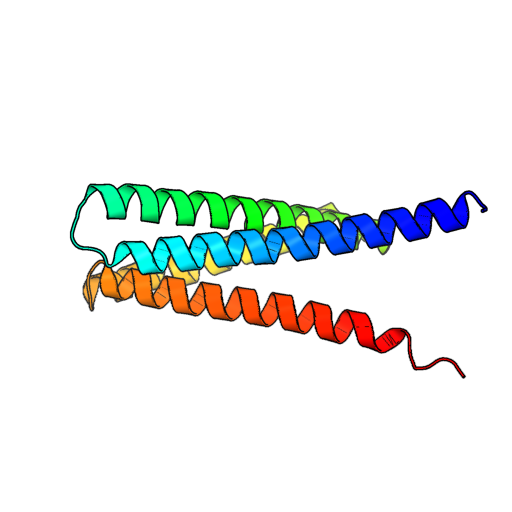778 7.086 -13.762 1.00 94.25 83 ALA A C 1
ATOM 610 O O . ALA A 1 83 ? -1.853 6.853 -13.202 1.00 94.25 83 ALA A O 1
ATOM 611 N N . TYR A 1 84 ? 0.398 6.892 -13.149 1.00 94.88 84 TYR A N 1
ATOM 612 C CA . TYR A 1 84 ? 0.505 6.497 -11.743 1.00 94.88 84 TYR A CA 1
ATOM 613 C C . TYR A 1 84 ? -0.097 7.552 -10.811 1.00 94.88 84 TYR A C 1
ATOM 615 O O . TYR A 1 84 ? -0.940 7.214 -9.984 1.00 94.88 84 TYR A O 1
ATOM 623 N N . LEU A 1 85 ? 0.287 8.822 -10.969 1.00 96.00 85 LEU A N 1
ATOM 624 C CA . LEU A 1 85 ? -0.226 9.919 -10.145 1.00 96.00 85 LEU A CA 1
ATOM 625 C C . LEU A 1 85 ? -1.728 10.115 -10.331 1.00 96.00 85 LEU A C 1
ATOM 627 O O . LEU A 1 85 ? -2.444 10.253 -9.346 1.00 96.00 85 LEU A O 1
ATOM 631 N N . PHE A 1 86 ? -2.218 10.066 -11.569 1.00 97.44 86 PHE A N 1
ATOM 632 C CA . PHE A 1 86 ? -3.646 10.109 -11.857 1.00 97.44 86 PHE A CA 1
ATOM 633 C C . PHE A 1 86 ? -4.386 8.986 -11.127 1.00 97.44 86 PHE A C 1
ATOM 635 O O . PHE A 1 86 ? -5.357 9.251 -10.428 1.00 97.44 86 PHE A O 1
ATOM 642 N N . SER A 1 87 ? -3.889 7.749 -11.215 1.00 95.25 87 SER A N 1
ATOM 643 C CA . SER A 1 87 ? -4.490 6.599 -10.527 1.00 95.25 87 SER A CA 1
ATOM 644 C C . SER A 1 87 ? -4.434 6.741 -9.003 1.00 95.25 87 SER A C 1
ATOM 646 O O . SER A 1 87 ? -5.401 6.418 -8.316 1.00 95.25 87 SER A O 1
ATOM 648 N N . TYR A 1 88 ? -3.318 7.247 -8.470 1.00 95.62 88 TYR A N 1
ATOM 649 C CA . TYR A 1 88 ? -3.132 7.519 -7.047 1.00 95.62 88 TYR A CA 1
ATOM 650 C C . TYR A 1 88 ? -4.143 8.548 -6.535 1.00 95.62 88 TYR A C 1
ATOM 652 O O . TYR A 1 88 ? -4.828 8.298 -5.543 1.00 95.62 88 TYR A O 1
ATOM 660 N N . TYR A 1 89 ? -4.278 9.677 -7.232 1.00 97.44 89 TYR A N 1
ATOM 661 C CA . TYR A 1 89 ? -5.225 10.718 -6.854 1.00 97.44 89 TYR A CA 1
ATOM 662 C C . TYR A 1 89 ? -6.670 10.272 -7.054 1.00 97.44 89 TYR A C 1
ATOM 664 O O . TYR A 1 89 ? -7.480 10.499 -6.165 1.00 97.44 89 TYR A O 1
ATOM 672 N N . LEU A 1 90 ? -6.986 9.567 -8.144 1.00 97.75 90 LEU A N 1
ATOM 673 C CA . LEU A 1 90 ? -8.319 9.013 -8.381 1.00 97.75 90 LEU A CA 1
ATOM 674 C C . LEU A 1 90 ? -8.732 8.053 -7.260 1.00 97.75 90 LEU A C 1
ATOM 676 O O . LEU A 1 90 ? -9.817 8.189 -6.697 1.00 97.75 90 LEU A O 1
ATOM 680 N N . GLY A 1 91 ? -7.858 7.110 -6.902 1.00 96.06 91 GLY A N 1
ATOM 681 C CA . GLY A 1 91 ? -8.098 6.193 -5.791 1.00 96.06 91 GLY A CA 1
ATOM 682 C C . GLY A 1 91 ? -8.248 6.935 -4.464 1.00 96.06 91 GLY A C 1
ATOM 683 O O . GLY A 1 91 ? -9.188 6.667 -3.721 1.00 96.06 91 GLY A O 1
ATOM 684 N N . SER A 1 92 ? -7.373 7.908 -4.191 1.00 95.00 92 SER A N 1
ATOM 685 C CA . SER A 1 92 ? -7.447 8.745 -2.988 1.00 95.00 92 SER A CA 1
ATOM 686 C C . SER A 1 92 ? -8.754 9.538 -2.911 1.00 95.00 92 SER A C 1
ATOM 688 O O . SER A 1 92 ? -9.353 9.616 -1.846 1.00 95.00 92 SER A O 1
ATOM 690 N N . SER A 1 93 ? -9.266 10.060 -4.027 1.00 97.00 93 SER A N 1
ATOM 691 C CA . SER A 1 93 ? -10.566 10.733 -4.059 1.00 97.00 93 SER A CA 1
ATOM 692 C C . SER A 1 93 ? -11.711 9.764 -3.771 1.00 97.00 93 SER A C 1
ATOM 694 O O . SER A 1 93 ? -12.500 10.006 -2.863 1.00 97.00 93 SER A O 1
ATOM 696 N N . VAL A 1 94 ? -11.783 8.638 -4.488 1.00 97.75 94 VAL A N 1
ATOM 697 C CA . VAL A 1 94 ? -12.873 7.659 -4.329 1.00 97.75 94 VAL A CA 1
ATOM 698 C C . VAL A 1 94 ? -12.890 7.079 -2.914 1.00 97.75 94 VAL A C 1
ATOM 700 O O . VAL A 1 94 ? -13.919 7.093 -2.233 1.00 97.75 94 VAL A O 1
ATOM 703 N N . PHE A 1 95 ? -11.748 6.582 -2.445 1.00 96.50 95 PHE A N 1
ATOM 704 C CA . PHE A 1 95 ? -11.651 5.939 -1.139 1.00 96.50 95 PHE A CA 1
ATOM 705 C C . PHE A 1 95 ? -11.531 6.946 0.006 1.00 96.50 95 PHE A C 1
ATOM 707 O O . PHE A 1 95 ? -11.995 6.657 1.100 1.00 96.50 95 PHE A O 1
ATOM 714 N N . GLY A 1 96 ? -11.019 8.152 -0.222 1.00 94.31 96 GLY A N 1
ATOM 715 C CA . GLY A 1 96 ? -11.068 9.231 0.765 1.00 94.31 96 GLY A CA 1
ATOM 716 C C . GLY A 1 96 ? -12.505 9.655 1.061 1.00 94.31 96 GLY A C 1
ATOM 717 O O . GLY A 1 96 ? -12.895 9.743 2.223 1.00 94.31 96 GLY A O 1
ATOM 718 N N . THR A 1 97 ? -13.338 9.818 0.027 1.00 95.06 97 THR A N 1
ATOM 719 C CA . THR A 1 97 ? -14.772 10.093 0.210 1.00 95.06 97 THR A CA 1
ATOM 720 C C . THR A 1 97 ? -15.496 8.911 0.862 1.00 95.06 97 THR A C 1
ATOM 722 O O . THR A 1 97 ? -16.275 9.107 1.794 1.00 95.06 97 THR A O 1
ATOM 725 N N . THR A 1 98 ? -15.202 7.679 0.433 1.00 96.31 98 THR A N 1
ATOM 726 C CA . THR A 1 98 ? -15.815 6.462 1.003 1.00 96.31 98 THR A CA 1
ATOM 727 C C . THR A 1 98 ? -15.376 6.207 2.453 1.00 96.31 98 THR A C 1
ATOM 729 O O . THR A 1 98 ? -16.128 5.650 3.247 1.00 96.31 98 THR A O 1
ATOM 732 N N . ALA A 1 99 ? -14.187 6.662 2.855 1.00 96.19 99 ALA A N 1
ATOM 733 C CA . ALA A 1 99 ? -13.761 6.597 4.250 1.00 96.19 99 ALA A CA 1
ATOM 734 C C . ALA A 1 99 ? -14.643 7.477 5.149 1.00 96.19 99 ALA A C 1
ATOM 736 O O . ALA A 1 99 ? -14.932 7.091 6.279 1.00 96.19 99 ALA A O 1
ATOM 737 N N . GLY A 1 100 ? -15.131 8.618 4.646 1.00 96.31 100 GLY A N 1
ATOM 738 C CA . GLY A 1 100 ? -16.081 9.465 5.371 1.00 96.31 100 GLY A CA 1
ATOM 739 C C . GLY A 1 100 ? -17.416 8.762 5.631 1.00 96.31 100 GLY A C 1
ATOM 740 O O . GLY A 1 100 ? -17.936 8.807 6.745 1.00 96.31 100 GLY A O 1
ATOM 741 N N . THR A 1 101 ? -17.949 8.038 4.643 1.00 96.50 101 THR A N 1
ATOM 742 C CA . THR A 1 101 ? -19.164 7.231 4.844 1.00 96.50 101 THR A CA 1
ATOM 743 C C . THR A 1 101 ? -18.912 6.037 5.766 1.00 96.50 101 THR A C 1
ATOM 745 O O . THR A 1 101 ? -19.735 5.769 6.641 1.00 96.50 101 THR A O 1
ATOM 748 N N . ALA A 1 102 ? -17.761 5.366 5.653 1.00 97.31 102 ALA A N 1
ATOM 749 C CA . ALA A 1 102 ? -17.365 4.294 6.568 1.00 97.31 102 ALA A CA 1
ATOM 750 C C . ALA A 1 102 ? -17.233 4.787 8.022 1.00 97.31 102 ALA A C 1
ATOM 752 O O . ALA A 1 102 ? -17.665 4.101 8.952 1.00 97.31 102 ALA A O 1
ATOM 753 N N . TRP A 1 103 ? -16.702 5.997 8.214 1.00 97.88 103 TRP A N 1
ATOM 754 C CA . TRP A 1 103 ? -16.633 6.656 9.515 1.00 97.88 103 TRP A CA 1
ATOM 755 C C . TRP A 1 103 ? -18.022 6.937 10.089 1.00 97.88 103 TRP A C 1
ATOM 757 O O . TRP A 1 103 ? -18.282 6.622 11.247 1.00 97.88 103 TRP A O 1
ATOM 767 N N . HIS A 1 104 ? -18.945 7.477 9.292 1.00 97.31 104 HIS A N 1
ATOM 768 C CA . HIS A 1 104 ? -20.315 7.706 9.756 1.00 97.31 104 HIS A CA 1
ATOM 769 C C . HIS A 1 104 ? -21.050 6.410 10.128 1.00 97.31 104 HIS A C 1
ATOM 771 O O . HIS A 1 104 ? -21.844 6.418 11.064 1.00 97.31 104 HIS A O 1
ATOM 777 N N . ALA A 1 105 ? -20.781 5.305 9.428 1.00 95.69 105 ALA A N 1
ATOM 778 C CA . ALA A 1 105 ? -21.439 4.025 9.677 1.00 95.69 105 ALA A CA 1
ATOM 779 C C . ALA A 1 105 ? -20.882 3.261 10.894 1.00 95.69 105 ALA A C 1
ATOM 781 O O . ALA A 1 105 ? -21.635 2.564 11.570 1.00 95.69 105 ALA A O 1
ATOM 782 N N . GLY A 1 106 ? -19.574 3.351 11.167 1.00 95.00 106 GLY A N 1
ATOM 783 C CA . GLY A 1 106 ? -18.916 2.499 12.169 1.00 95.00 106 GLY A CA 1
ATOM 784 C C . GLY A 1 106 ? -17.725 3.129 12.890 1.00 95.00 106 GLY A C 1
ATOM 785 O O . GLY A 1 106 ? -16.919 2.405 13.479 1.00 95.00 106 GLY A O 1
ATOM 786 N N . GLY A 1 107 ? -17.572 4.452 12.817 1.00 97.25 107 GLY A N 1
ATOM 787 C CA . GLY A 1 107 ? -16.438 5.186 13.375 1.00 97.25 107 GLY A CA 1
ATOM 788 C C . GLY A 1 107 ? -15.103 4.692 12.822 1.00 97.25 107 GLY A C 1
ATOM 789 O O . GLY A 1 107 ? -14.978 4.333 11.647 1.00 97.25 107 GLY A O 1
ATOM 790 N N . TRP A 1 108 ? -14.097 4.618 13.695 1.00 96.75 108 TRP A N 1
ATOM 791 C CA . TRP A 1 108 ? -12.774 4.113 13.328 1.00 96.75 108 TRP A CA 1
ATOM 792 C C . TRP A 1 108 ? -12.818 2.681 12.790 1.00 96.75 108 TRP A C 1
ATOM 794 O O . TRP A 1 108 ? -12.150 2.382 11.804 1.00 96.75 108 TRP A O 1
ATOM 804 N N . ASN A 1 109 ? -13.639 1.809 13.384 1.00 96.69 109 ASN A N 1
ATOM 805 C CA . ASN A 1 109 ? -13.717 0.411 12.967 1.00 96.69 109 ASN A CA 1
ATOM 806 C C . ASN A 1 109 ? -14.175 0.281 11.511 1.00 96.69 109 ASN A C 1
ATOM 808 O O . ASN A 1 109 ? -13.627 -0.537 10.775 1.00 96.69 109 ASN A O 1
ATOM 812 N N . GLY A 1 110 ? -15.131 1.111 11.078 1.00 97.44 110 GLY A N 1
ATOM 813 C CA . GLY A 1 110 ? -15.564 1.156 9.681 1.00 97.44 110 GLY A CA 1
ATOM 814 C C . GLY A 1 110 ? -14.414 1.509 8.733 1.00 97.44 110 GLY A C 1
ATOM 815 O O . GLY A 1 110 ? -14.189 0.816 7.739 1.00 97.44 110 GLY A O 1
ATOM 816 N N . VAL A 1 111 ? -13.632 2.535 9.076 1.00 97.88 111 VAL A N 1
ATOM 817 C CA . VAL A 1 111 ? -12.463 2.963 8.288 1.00 97.88 111 VAL A CA 1
ATOM 818 C C . VAL A 1 111 ? -11.362 1.898 8.286 1.00 97.88 111 VAL A C 1
ATOM 820 O O . VAL A 1 111 ? -10.795 1.601 7.236 1.00 97.88 111 VAL A O 1
ATOM 823 N N . ALA A 1 112 ? -11.080 1.280 9.434 1.00 97.69 112 ALA A N 1
ATOM 824 C CA . ALA A 1 112 ? -10.061 0.243 9.567 1.00 97.69 112 ALA A CA 1
ATOM 825 C C . ALA A 1 112 ? -10.401 -1.012 8.745 1.00 97.69 112 ALA A C 1
ATOM 827 O O . ALA A 1 112 ? -9.530 -1.546 8.056 1.00 97.69 112 ALA A O 1
ATOM 828 N N . TRP A 1 113 ? -11.666 -1.449 8.738 1.00 98.12 113 TRP A N 1
ATOM 829 C CA . TRP A 1 113 ? -12.112 -2.564 7.894 1.00 98.12 113 TRP A CA 1
ATOM 830 C C . TRP A 1 113 ? -12.023 -2.249 6.406 1.00 98.12 113 TRP A C 1
ATOM 832 O O . TRP A 1 113 ? -11.545 -3.077 5.629 1.00 98.12 113 TRP A O 1
ATOM 842 N N . MET A 1 114 ? -12.427 -1.041 6.010 1.00 97.81 114 MET A N 1
ATOM 843 C CA . MET A 1 114 ? -12.271 -0.579 4.636 1.00 97.81 114 MET A CA 1
ATOM 844 C C . MET A 1 114 ? -10.792 -0.577 4.216 1.00 97.81 114 MET A C 1
ATOM 846 O O . MET A 1 114 ? -10.451 -1.097 3.153 1.00 97.81 114 MET A O 1
ATOM 850 N N . ASN A 1 115 ? -9.902 -0.048 5.061 1.00 97.50 115 ASN A N 1
ATOM 851 C CA . ASN A 1 115 ? -8.468 -0.027 4.789 1.00 97.50 115 ASN A CA 1
ATOM 852 C C . ASN A 1 115 ? -7.880 -1.444 4.689 1.00 97.50 115 ASN A C 1
ATOM 854 O O . ASN A 1 115 ? -7.126 -1.729 3.761 1.00 97.50 115 ASN A O 1
ATOM 858 N N . LEU A 1 116 ? -8.266 -2.359 5.586 1.00 97.81 116 LEU A N 1
ATOM 859 C CA . LEU A 1 116 ? -7.866 -3.768 5.507 1.00 97.81 116 LEU A CA 1
ATOM 860 C C . LEU A 1 116 ? -8.298 -4.410 4.189 1.00 97.81 116 LEU A C 1
ATOM 862 O O . LEU A 1 116 ? -7.482 -5.066 3.544 1.00 97.81 116 LEU A O 1
ATOM 866 N N . ALA A 1 117 ? -9.543 -4.194 3.756 1.00 97.69 117 ALA A N 1
ATOM 867 C CA . ALA A 1 117 ? -10.033 -4.725 2.487 1.00 97.69 117 ALA A CA 1
ATOM 868 C C . ALA A 1 117 ? -9.197 -4.220 1.297 1.00 97.69 117 ALA A C 1
ATOM 870 O O . ALA A 1 117 ? -8.783 -5.013 0.449 1.00 97.69 117 ALA A O 1
ATOM 871 N N . LEU A 1 118 ? -8.871 -2.923 1.263 1.00 96.62 118 LEU A N 1
ATOM 872 C CA . LEU A 1 118 ? -8.024 -2.339 0.219 1.00 96.62 118 LEU A CA 1
ATOM 873 C C . LEU A 1 118 ? -6.591 -2.885 0.246 1.00 96.62 118 LEU A C 1
ATOM 875 O O . LEU A 1 118 ? -6.027 -3.182 -0.809 1.00 96.62 118 LEU A O 1
ATOM 879 N N . LEU A 1 119 ? -6.007 -3.065 1.433 1.00 96.56 119 LEU A N 1
ATOM 880 C CA . LEU A 1 119 ? -4.675 -3.652 1.590 1.00 96.56 119 LEU A CA 1
ATOM 881 C C . LEU A 1 119 ? -4.635 -5.117 1.139 1.00 96.56 119 LEU A C 1
ATOM 883 O O . LEU A 1 119 ? -3.670 -5.527 0.492 1.00 96.56 119 LEU A O 1
ATOM 887 N N . VAL A 1 120 ? -5.688 -5.893 1.417 1.00 95.81 120 VAL A N 1
ATOM 888 C CA . VAL A 1 120 ? -5.830 -7.267 0.914 1.00 95.81 120 VAL A CA 1
ATOM 889 C C . VAL A 1 120 ? -5.898 -7.271 -0.611 1.00 95.81 120 VAL A C 1
ATOM 891 O O . VAL A 1 120 ? -5.131 -7.995 -1.240 1.00 95.81 120 VAL A O 1
ATOM 894 N N . VAL A 1 121 ? -6.728 -6.418 -1.220 1.00 95.19 121 VAL A N 1
ATOM 895 C CA . VAL A 1 121 ? -6.806 -6.287 -2.687 1.00 95.19 121 VAL A CA 1
ATOM 896 C C . VAL A 1 121 ? -5.447 -5.902 -3.280 1.00 95.19 121 VAL A C 1
ATOM 898 O O . VAL A 1 121 ? -4.999 -6.519 -4.249 1.00 95.19 121 VAL A O 1
ATOM 901 N N . CYS A 1 122 ? -4.750 -4.935 -2.678 1.00 92.81 122 CYS A N 1
ATOM 902 C CA . CYS A 1 122 ? -3.407 -4.524 -3.087 1.00 92.81 122 CYS A CA 1
ATOM 903 C C . CYS A 1 122 ? -2.421 -5.704 -3.059 1.00 92.81 122 CYS A C 1
ATOM 905 O O . CYS A 1 122 ? -1.732 -5.968 -4.049 1.00 92.81 122 CYS A O 1
ATOM 907 N N . LEU A 1 123 ? -2.398 -6.459 -1.956 1.00 92.38 123 LEU A N 1
ATOM 908 C CA . LEU A 1 123 ? -1.528 -7.619 -1.787 1.00 92.38 123 LEU A CA 1
ATOM 909 C C . LEU A 1 123 ? -1.862 -8.735 -2.790 1.00 92.38 123 LEU A C 1
ATOM 911 O O . LEU A 1 123 ? -0.952 -9.308 -3.394 1.00 92.38 123 LEU A O 1
ATOM 915 N N . SER A 1 124 ? -3.146 -9.014 -3.016 1.00 92.62 124 SER A N 1
ATOM 916 C CA . SER A 1 124 ? -3.609 -9.988 -4.007 1.00 92.62 124 SER A CA 1
ATOM 917 C C . SER A 1 124 ? -3.161 -9.611 -5.416 1.00 92.62 124 SER A C 1
ATOM 919 O O . SER A 1 124 ? -2.586 -10.445 -6.114 1.00 92.62 124 SER A O 1
ATOM 921 N N . ILE A 1 125 ? -3.337 -8.351 -5.826 1.00 90.56 125 ILE A N 1
ATOM 922 C CA . ILE A 1 125 ? -2.884 -7.862 -7.137 1.00 90.56 125 ILE A CA 1
ATOM 923 C C . ILE A 1 125 ? -1.360 -7.994 -7.264 1.00 90.56 125 ILE A C 1
ATOM 925 O O . ILE A 1 125 ? -0.872 -8.506 -8.275 1.00 90.56 125 ILE A O 1
ATOM 929 N N . ALA A 1 126 ? -0.600 -7.606 -6.236 1.00 88.44 126 ALA A N 1
ATOM 930 C CA . ALA A 1 126 ? 0.858 -7.732 -6.231 1.00 88.44 126 ALA A CA 1
ATOM 931 C C . ALA A 1 126 ? 1.318 -9.195 -6.394 1.00 88.44 126 ALA A C 1
ATOM 933 O O . ALA A 1 126 ? 2.243 -9.490 -7.160 1.00 88.44 126 ALA A O 1
ATOM 934 N N . ILE A 1 127 ? 0.646 -10.135 -5.722 1.00 88.62 127 ILE A N 1
ATOM 935 C CA . ILE A 1 127 ? 0.911 -11.573 -5.852 1.00 88.62 127 ILE A CA 1
ATOM 936 C C . ILE A 1 127 ? 0.559 -12.070 -7.259 1.00 88.62 127 ILE A C 1
ATOM 938 O O . ILE A 1 127 ? 1.389 -12.735 -7.882 1.00 88.62 127 ILE A O 1
ATOM 942 N N . LEU A 1 128 ? -0.615 -11.717 -7.788 1.00 88.38 128 LEU A N 1
ATOM 943 C CA . LEU A 1 128 ? -1.076 -12.139 -9.115 1.00 88.38 128 LEU A CA 1
ATOM 944 C C . LEU A 1 128 ? -0.140 -11.668 -10.231 1.00 88.38 128 LEU A C 1
ATOM 946 O O . LEU A 1 128 ? 0.239 -12.462 -11.095 1.00 88.38 128 LEU A O 1
ATOM 950 N N . ILE A 1 129 ? 0.300 -10.407 -10.184 1.00 84.94 129 ILE A N 1
ATOM 951 C CA . ILE A 1 129 ? 1.289 -9.868 -11.128 1.00 84.94 129 ILE A CA 1
ATOM 952 C C . ILE A 1 129 ? 2.578 -10.696 -11.075 1.00 84.94 129 ILE A C 1
ATOM 954 O O . ILE A 1 129 ? 3.171 -11.000 -12.110 1.00 84.94 129 ILE A O 1
ATOM 958 N N . ARG A 1 130 ? 3.010 -11.102 -9.875 1.00 81.56 130 ARG A N 1
ATOM 959 C CA . ARG A 1 130 ? 4.225 -11.905 -9.707 1.00 81.56 130 ARG A CA 1
ATOM 960 C C . ARG A 1 130 ? 4.079 -13.323 -10.252 1.00 81.56 130 ARG A C 1
ATOM 962 O O . ARG A 1 130 ? 5.058 -13.855 -10.768 1.00 81.56 130 ARG A O 1
ATOM 969 N N . ILE A 1 131 ? 2.912 -13.941 -10.086 1.00 83.12 131 ILE A N 1
ATOM 970 C CA . ILE A 1 131 ? 2.638 -15.289 -10.598 1.00 83.12 131 ILE A CA 1
ATOM 971 C C . ILE A 1 131 ? 2.698 -15.266 -12.127 1.00 83.12 131 ILE A C 1
ATOM 973 O O . ILE A 1 131 ? 3.489 -16.003 -12.708 1.00 83.12 131 ILE A O 1
ATOM 977 N N . ARG A 1 132 ? 1.984 -14.333 -12.769 1.00 81.12 132 ARG A N 1
ATOM 978 C CA . ARG A 1 132 ? 1.980 -14.188 -14.237 1.00 81.12 132 ARG A CA 1
ATOM 979 C C . ARG A 1 132 ? 3.356 -13.855 -14.813 1.00 81.12 132 ARG A C 1
ATOM 981 O O . ARG A 1 132 ? 3.718 -14.327 -15.880 1.00 81.12 132 ARG A O 1
ATOM 988 N N . ALA A 1 133 ? 4.172 -13.095 -14.083 1.00 74.44 133 ALA A N 1
ATOM 989 C CA . ALA A 1 133 ? 5.544 -12.801 -14.495 1.00 74.44 133 ALA A CA 1
ATOM 990 C C . ALA A 1 133 ? 6.491 -14.024 -14.460 1.00 74.44 133 ALA A C 1
ATOM 992 O O . ALA A 1 133 ? 7.623 -13.918 -14.933 1.00 74.44 133 ALA A O 1
ATOM 993 N N . ARG A 1 134 ? 6.079 -15.164 -13.881 1.00 64.56 134 ARG A N 1
ATOM 994 C CA . ARG A 1 134 ? 6.864 -16.414 -13.862 1.00 64.56 134 ARG A CA 1
ATOM 995 C C . ARG A 1 134 ? 6.534 -17.366 -15.015 1.00 64.56 134 ARG A C 1
ATOM 997 O O . ARG A 1 134 ? 7.411 -18.139 -15.384 1.00 64.56 134 ARG A O 1
ATOM 1004 N N . GLU A 1 135 ? 5.338 -17.287 -15.597 1.00 52.34 135 GLU A N 1
ATOM 1005 C CA . GLU A 1 135 ? 4.889 -18.177 -16.681 1.00 52.34 135 GLU A CA 1
ATOM 1006 C C . GLU A 1 135 ? 5.674 -18.101 -18.013 1.00 52.34 135 GLU A C 1
ATOM 1008 O O . GLU A 1 135 ? 5.800 -19.144 -18.652 1.00 52.34 135 GLU A O 1
ATOM 1013 N N . PRO A 1 136 ? 6.301 -16.986 -18.452 1.00 50.81 136 PRO A N 1
ATOM 1014 C CA . PRO A 1 136 ? 6.955 -16.965 -19.769 1.00 50.81 136 PRO A CA 1
ATOM 1015 C C . PRO A 1 136 ? 8.283 -17.744 -19.862 1.00 50.81 136 PRO A C 1
ATOM 1017 O O . PRO A 1 136 ? 8.869 -17.803 -20.936 1.00 50.81 136 PRO A O 1
ATOM 1020 N N . ALA A 1 137 ? 8.782 -18.353 -18.778 1.00 50.97 137 ALA A N 1
ATOM 1021 C CA . ALA A 1 137 ? 10.054 -19.088 -18.788 1.00 50.97 137 ALA A CA 1
ATOM 1022 C C . ALA A 1 137 ? 9.932 -20.594 -19.111 1.00 50.97 137 ALA A C 1
ATOM 1024 O O . ALA A 1 137 ? 10.956 -21.270 -19.153 1.00 50.97 137 ALA A O 1
ATOM 1025 N N . GLN A 1 138 ? 8.719 -21.131 -19.305 1.00 52.59 138 GLN A N 1
ATOM 1026 C CA . GLN A 1 138 ? 8.492 -22.570 -19.543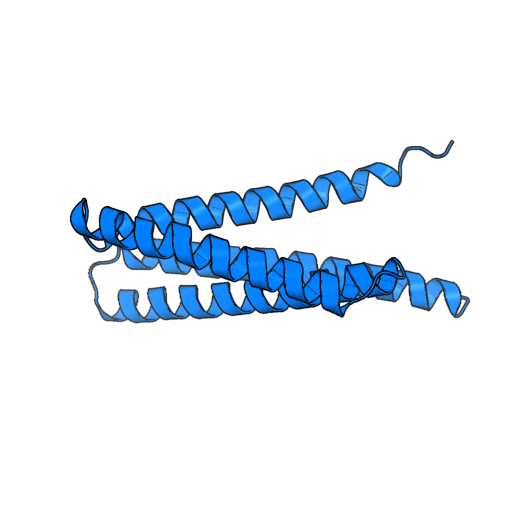 1.00 52.59 138 GLN A CA 1
ATOM 1027 C C . GLN A 1 138 ? 7.985 -22.917 -20.957 1.00 52.59 138 GLN A C 1
ATOM 1029 O O . GLN A 1 138 ? 7.743 -24.087 -21.232 1.00 52.59 138 GLN A O 1
ATOM 1034 N N . LEU A 1 139 ? 7.839 -21.938 -21.858 1.00 48.41 139 LEU A N 1
ATOM 1035 C CA . LEU A 1 139 ? 7.255 -22.127 -23.198 1.00 48.41 139 LEU A CA 1
ATOM 1036 C C . LEU A 1 139 ? 8.225 -21.800 -24.347 1.00 48.41 139 LEU A C 1
ATOM 1038 O O . LEU A 1 139 ? 7.832 -21.190 -25.338 1.00 48.41 139 LEU A O 1
ATOM 1042 N N . VAL A 1 140 ? 9.488 -22.213 -24.233 1.00 46.00 140 VAL A N 1
ATOM 1043 C CA . VAL A 1 140 ? 10.386 -22.313 -25.396 1.00 46.00 140 VAL A CA 1
ATOM 1044 C C . VAL A 1 140 ? 10.918 -23.751 -25.439 1.00 46.00 140 VAL A C 1
ATOM 1046 O O . VAL A 1 140 ? 11.719 -24.088 -24.564 1.00 46.00 140 VAL A O 1
ATOM 1049 N N . PRO A 1 141 ? 10.413 -24.615 -26.343 1.00 48.00 141 PRO A N 1
ATOM 1050 C CA . PRO A 1 141 ? 11.000 -25.930 -26.602 1.00 48.00 141 PRO A CA 1
ATOM 1051 C C . PRO A 1 141 ? 12.375 -25.826 -27.274 1.00 48.00 141 PRO A C 1
ATOM 1053 O O . PRO A 1 141 ? 12.627 -24.816 -27.972 1.00 48.00 141 PRO A O 1
#